Protein AF-A0A0J5X0M1-F1 (afdb_monomer_lite)

Sequence (74 aa):
MTIEVYCGDPEAPSDAAEQRVLARIVDILQRREESAIVLFNVRCEERECDILVSTLVTTLVIEVNTTCSPWRAA

Radius of gyration: 12.8 Å; chains: 1; bounding box: 28×26×36 Å

Structure (mmCIF, N/CA/C/O backbone):
data_AF-A0A0J5X0M1-F1
#
_entry.id   AF-A0A0J5X0M1-F1
#
loop_
_atom_site.group_PDB
_atom_site.id
_atom_site.type_symbol
_atom_site.label_atom_id
_atom_site.label_alt_id
_atom_site.label_comp_id
_atom_site.label_asym_id
_atom_site.label_entity_id
_atom_site.label_seq_id
_atom_site.pdbx_PDB_ins_code
_atom_site.Cartn_x
_atom_site.Cartn_y
_atom_site.Cartn_z
_atom_site.occupancy
_atom_site.B_iso_or_equiv
_atom_site.auth_seq_id
_atom_site.auth_comp_id
_atom_site.auth_asym_id
_atom_site.auth_atom_id
_atom_site.pdbx_PDB_model_num
ATOM 1 N N . MET A 1 1 ? -6.769 6.500 15.218 1.00 79.69 1 MET A N 1
ATOM 2 C CA . MET A 1 1 ? -6.458 5.613 14.079 1.00 79.69 1 MET A CA 1
ATOM 3 C C . MET A 1 1 ? -4.949 5.448 13.987 1.00 79.69 1 MET A C 1
ATOM 5 O O . MET A 1 1 ? -4.242 6.377 14.376 1.00 79.69 1 MET A O 1
ATOM 9 N N . THR A 1 2 ? -4.478 4.323 13.457 1.00 92.81 2 THR A N 1
ATOM 10 C CA . THR A 1 2 ? -3.049 4.092 13.208 1.00 92.81 2 THR A CA 1
ATOM 11 C C . THR A 1 2 ? -2.862 3.744 11.738 1.00 92.81 2 THR A C 1
ATOM 13 O O . THR A 1 2 ? -3.539 2.853 11.229 1.00 92.81 2 THR A O 1
ATOM 16 N N . ILE A 1 3 ? -1.977 4.475 11.060 1.00 95.75 3 ILE A N 1
ATOM 17 C CA . ILE A 1 3 ? -1.558 4.177 9.690 1.00 95.75 3 ILE A CA 1
ATOM 18 C C . ILE A 1 3 ? -0.065 3.890 9.745 1.00 95.75 3 ILE A C 1
ATOM 20 O O . ILE A 1 3 ? 0.721 4.783 10.060 1.00 95.75 3 ILE A O 1
ATOM 24 N N . GLU A 1 4 ? 0.310 2.649 9.471 1.00 95.06 4 GLU A N 1
ATOM 25 C CA . GLU A 1 4 ? 1.702 2.210 9.460 1.00 95.06 4 GLU A CA 1
ATOM 26 C C . GLU A 1 4 ? 2.162 2.111 8.013 1.00 95.06 4 GLU A C 1
ATOM 28 O O . GLU A 1 4 ? 1.537 1.422 7.211 1.00 95.06 4 GLU A O 1
ATOM 33 N N . VAL A 1 5 ? 3.226 2.832 7.663 1.00 91.50 5 VAL A N 1
ATOM 34 C CA . VAL A 1 5 ? 3.757 2.866 6.298 1.00 91.50 5 VAL A CA 1
ATOM 35 C C . VAL A 1 5 ? 5.127 2.204 6.291 1.00 91.50 5 VAL A C 1
ATOM 37 O O . VAL A 1 5 ? 6.023 2.641 7.013 1.00 91.50 5 VAL A O 1
ATOM 40 N N . TYR A 1 6 ? 5.291 1.173 5.468 1.00 89.62 6 TYR A N 1
ATOM 41 C CA . TYR A 1 6 ? 6.532 0.420 5.328 1.00 89.62 6 TYR A CA 1
ATOM 42 C C . TYR A 1 6 ? 7.007 0.425 3.883 1.00 89.62 6 TYR A C 1
ATOM 44 O O . TYR A 1 6 ? 6.210 0.276 2.957 1.00 89.62 6 TYR A O 1
ATOM 52 N N . CYS A 1 7 ? 8.320 0.537 3.715 1.00 85.81 7 CYS A N 1
ATOM 53 C CA . CYS A 1 7 ? 8.972 0.399 2.425 1.00 85.81 7 CYS A CA 1
ATOM 54 C C . CYS A 1 7 ? 9.621 -0.979 2.303 1.00 85.81 7 CYS A C 1
ATOM 56 O O . CYS A 1 7 ? 10.380 -1.370 3.193 1.00 85.81 7 CYS A O 1
ATOM 58 N N . GLY A 1 8 ? 9.342 -1.694 1.213 1.00 75.56 8 GLY A N 1
ATOM 59 C CA . GLY A 1 8 ? 10.021 -2.946 0.874 1.00 75.56 8 GLY A CA 1
ATOM 60 C C . GLY A 1 8 ? 11.440 -2.749 0.332 1.00 75.56 8 GLY A C 1
ATOM 61 O O . GLY A 1 8 ? 12.246 -3.676 0.396 1.00 75.56 8 GLY A O 1
ATOM 62 N N . ASP A 1 9 ? 11.763 -1.543 -0.140 1.00 76.31 9 ASP A N 1
ATOM 63 C CA . ASP A 1 9 ? 13.072 -1.181 -0.679 1.00 76.31 9 ASP A CA 1
ATOM 64 C C . ASP A 1 9 ? 13.681 -0.005 0.117 1.00 76.31 9 ASP A C 1
ATOM 66 O O . ASP A 1 9 ? 13.162 1.109 0.077 1.00 76.31 9 ASP A O 1
ATOM 70 N N . PRO A 1 10 ? 14.787 -0.192 0.857 1.00 65.19 10 PRO A N 1
ATOM 71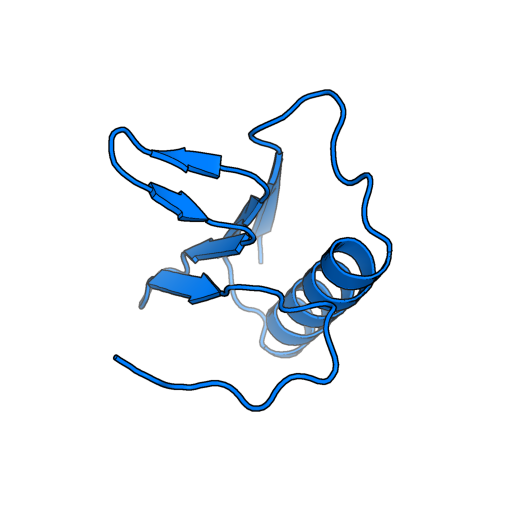 C CA . PRO A 1 10 ? 15.408 0.892 1.618 1.00 65.19 10 PRO A CA 1
ATOM 72 C C . PRO A 1 10 ? 15.882 2.079 0.755 1.00 65.19 10 PRO A C 1
ATOM 74 O O . PRO A 1 10 ? 16.147 3.143 1.314 1.00 65.19 10 PRO A O 1
ATOM 77 N N . GLU A 1 11 ? 15.973 1.928 -0.571 1.00 66.75 11 GLU A N 1
ATOM 78 C CA . GLU A 1 11 ? 16.307 3.002 -1.518 1.00 66.75 11 GLU A CA 1
ATOM 79 C C . GLU A 1 11 ? 15.071 3.686 -2.147 1.00 66.75 11 GLU A C 1
ATOM 81 O O . GLU A 1 11 ? 15.205 4.662 -2.890 1.00 66.75 11 GLU A O 1
ATOM 86 N N . ALA A 1 12 ? 13.859 3.233 -1.816 1.00 63.19 12 ALA A N 1
ATOM 87 C CA . ALA A 1 12 ? 12.589 3.770 -2.301 1.00 63.19 12 ALA A CA 1
ATOM 88 C C . ALA A 1 12 ? 11.924 4.763 -1.318 1.00 63.19 12 ALA A C 1
ATOM 90 O O . ALA A 1 12 ? 12.204 4.747 -0.115 1.00 63.19 12 ALA A O 1
ATOM 91 N N . PRO A 1 13 ? 10.991 5.619 -1.794 1.00 57.66 13 PRO A N 1
ATOM 92 C CA . PRO A 1 13 ? 10.486 5.721 -3.169 1.00 57.66 13 PRO A CA 1
ATOM 93 C C . PRO A 1 13 ? 11.353 6.642 -4.034 1.00 57.66 13 PRO A C 1
ATOM 95 O O . PRO A 1 13 ? 11.553 7.810 -3.690 1.00 57.66 13 PRO A O 1
ATOM 98 N N . SER A 1 14 ? 11.821 6.144 -5.181 1.00 62.75 14 SER A N 1
ATOM 99 C CA . SER A 1 14 ? 12.588 6.933 -6.156 1.00 62.75 14 SER A CA 1
ATOM 100 C C . SER A 1 14 ? 11.696 7.627 -7.200 1.00 62.75 14 SER A C 1
ATOM 102 O O . SER A 1 14 ? 12.110 8.639 -7.770 1.00 62.75 14 SER A O 1
ATOM 104 N N . ASP A 1 15 ? 10.454 7.158 -7.399 1.00 75.75 15 ASP A N 1
ATOM 105 C CA . ASP A 1 15 ? 9.501 7.723 -8.361 1.00 75.75 15 ASP A CA 1
ATOM 106 C C . ASP A 1 15 ? 8.540 8.749 -7.721 1.00 75.75 15 ASP A C 1
ATOM 108 O O . ASP A 1 15 ? 7.838 8.496 -6.735 1.00 75.75 15 ASP A O 1
ATOM 112 N N . ALA A 1 16 ? 8.464 9.943 -8.315 1.00 82.62 16 ALA A N 1
ATOM 113 C CA . ALA A 1 16 ? 7.589 11.023 -7.859 1.00 82.62 16 ALA A CA 1
ATOM 114 C C . ALA A 1 16 ? 6.086 10.707 -8.015 1.00 82.62 16 ALA A C 1
ATOM 116 O O . ALA A 1 16 ? 5.252 11.284 -7.311 1.00 82.62 16 ALA A O 1
ATOM 117 N N . ALA A 1 17 ? 5.700 9.836 -8.948 1.00 84.81 17 ALA A N 1
ATOM 118 C CA . ALA A 1 17 ? 4.318 9.410 -9.121 1.00 84.81 17 ALA A CA 1
ATOM 119 C C . ALA A 1 17 ? 3.860 8.522 -7.963 1.00 84.81 17 ALA A C 1
ATOM 121 O O . ALA A 1 17 ? 2.815 8.817 -7.378 1.00 84.81 17 ALA A O 1
ATOM 122 N N . GLU A 1 18 ? 4.656 7.519 -7.591 1.00 85.19 18 GLU A N 1
ATOM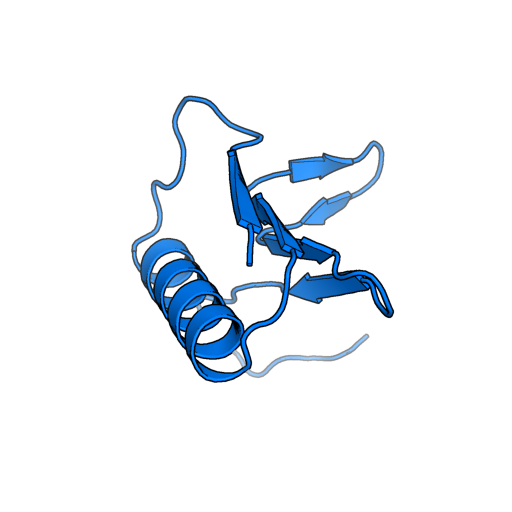 123 C CA . GLU A 1 18 ? 4.399 6.649 -6.436 1.00 85.19 18 GLU A CA 1
ATOM 124 C C . GLU A 1 18 ? 4.264 7.473 -5.155 1.00 85.19 18 GLU A C 1
ATOM 126 O O . GLU A 1 18 ? 3.283 7.327 -4.426 1.00 85.19 18 GLU A O 1
ATOM 131 N N . GLN A 1 19 ? 5.168 8.436 -4.934 1.00 86.31 19 GLN A N 1
ATOM 132 C CA . GLN A 1 19 ? 5.101 9.345 -3.784 1.00 86.31 19 GLN A CA 1
ATOM 133 C C . GLN A 1 19 ? 3.784 10.130 -3.722 1.00 86.31 19 GLN A C 1
ATOM 135 O O . GLN A 1 19 ? 3.172 10.247 -2.656 1.00 86.31 19 GLN A O 1
ATOM 140 N N . ARG A 1 20 ? 3.312 10.664 -4.857 1.00 90.62 20 ARG A N 1
ATOM 141 C CA . ARG A 1 20 ? 2.026 11.383 -4.909 1.00 90.62 20 ARG A CA 1
ATOM 142 C C . ARG A 1 20 ? 0.848 10.461 -4.617 1.00 90.62 20 ARG A C 1
ATOM 144 O O . ARG A 1 20 ? -0.076 10.875 -3.916 1.00 90.62 20 ARG A O 1
ATOM 151 N N . VAL A 1 21 ? 0.860 9.245 -5.160 1.00 91.44 21 VAL A N 1
ATOM 152 C CA . VAL A 1 21 ? -0.203 8.259 -4.924 1.00 91.44 21 VAL A CA 1
ATOM 153 C C . VAL A 1 21 ? -0.217 7.848 -3.453 1.00 91.44 21 VAL A C 1
ATOM 155 O O . VAL A 1 21 ? -1.275 7.904 -2.828 1.00 91.44 21 VAL A O 1
ATOM 158 N N . LEU A 1 22 ? 0.943 7.549 -2.867 1.00 91.62 22 LEU A N 1
ATOM 159 C CA . LEU A 1 22 ? 1.088 7.221 -1.451 1.00 91.62 22 LEU A CA 1
ATOM 160 C C . LEU A 1 22 ? 0.562 8.346 -0.550 1.00 91.62 22 LEU A C 1
ATOM 162 O O . LEU A 1 22 ? -0.279 8.102 0.316 1.00 91.62 22 LEU A O 1
ATOM 166 N N . ALA A 1 23 ? 0.980 9.593 -0.793 1.00 92.69 23 ALA A N 1
ATOM 167 C CA . ALA A 1 23 ? 0.491 10.748 -0.039 1.00 92.69 23 ALA A CA 1
ATOM 168 C C . ALA A 1 23 ? -1.037 10.888 -0.136 1.00 92.69 23 ALA A C 1
ATOM 170 O O . ALA A 1 23 ? -1.708 11.205 0.849 1.00 92.69 23 ALA A O 1
ATOM 171 N N . ARG A 1 24 ? -1.608 10.609 -1.316 1.00 95.56 24 ARG A N 1
ATOM 172 C CA . ARG A 1 24 ? -3.056 10.662 -1.529 1.00 95.56 24 ARG A CA 1
ATOM 173 C C . ARG A 1 24 ? -3.796 9.545 -0.798 1.00 95.56 24 ARG A C 1
ATOM 175 O O . ARG A 1 24 ? -4.867 9.804 -0.253 1.00 95.56 24 ARG A O 1
ATOM 182 N N . ILE A 1 25 ? -3.243 8.335 -0.776 1.00 94.81 25 ILE A N 1
ATOM 183 C CA . ILE A 1 25 ? -3.786 7.196 -0.029 1.00 94.81 25 ILE A CA 1
ATOM 184 C C . ILE A 1 25 ? -3.833 7.528 1.460 1.00 94.81 25 ILE A C 1
ATOM 186 O O . ILE A 1 25 ? -4.887 7.387 2.078 1.00 94.81 25 ILE A O 1
ATOM 190 N N . VAL A 1 26 ? -2.728 8.032 2.016 1.00 94.50 26 VAL A N 1
ATOM 191 C CA . VAL A 1 26 ? -2.658 8.422 3.428 1.00 94.50 26 VAL A CA 1
ATOM 192 C C . VAL A 1 26 ? -3.699 9.499 3.744 1.00 94.50 26 VAL A C 1
ATOM 194 O O . VAL A 1 26 ? -4.477 9.310 4.673 1.00 94.50 26 VAL A O 1
ATOM 197 N N . ASP A 1 27 ? -3.808 10.566 2.943 1.00 96.94 27 ASP A N 1
ATOM 198 C CA . ASP A 1 27 ? -4.832 11.612 3.138 1.00 96.94 27 ASP A CA 1
ATOM 199 C C . ASP A 1 27 ? -6.264 11.043 3.125 1.00 96.94 27 ASP A C 1
ATOM 201 O O . ASP A 1 27 ? -7.094 11.419 3.953 1.00 96.94 27 ASP A O 1
ATOM 205 N N . ILE A 1 28 ? -6.569 10.103 2.224 1.00 96.06 28 ILE A N 1
ATOM 206 C CA . ILE A 1 28 ? -7.893 9.465 2.160 1.00 96.06 28 ILE A CA 1
ATOM 207 C C . ILE A 1 28 ? -8.168 8.628 3.411 1.00 96.06 28 ILE A C 1
ATOM 209 O O . ILE A 1 28 ? -9.253 8.746 3.983 1.00 96.06 28 ILE A O 1
ATOM 213 N N . LEU A 1 29 ? -7.215 7.794 3.832 1.00 95.31 29 LEU A N 1
ATOM 214 C CA . LEU A 1 29 ? -7.350 6.952 5.023 1.00 95.31 29 LEU A CA 1
ATOM 215 C C . LEU A 1 29 ? -7.530 7.806 6.281 1.00 95.31 29 LEU A C 1
ATOM 217 O O . LEU A 1 29 ? -8.426 7.540 7.078 1.00 95.31 29 LEU A O 1
ATOM 221 N N . GLN A 1 30 ? -6.756 8.889 6.400 1.00 95.31 30 GLN A N 1
ATOM 222 C CA . GLN A 1 30 ? -6.857 9.837 7.508 1.00 95.31 30 GLN A CA 1
ATOM 223 C C . GLN A 1 30 ? -8.236 10.499 7.579 1.00 95.31 30 GLN A C 1
ATOM 225 O O . GLN A 1 30 ? -8.850 10.530 8.642 1.00 95.31 30 GLN A O 1
ATOM 230 N N . ARG A 1 31 ? -8.761 10.989 6.449 1.00 96.44 31 ARG A N 1
ATOM 231 C CA . ARG A 1 31 ? -10.096 11.617 6.386 1.00 96.44 31 ARG A CA 1
ATOM 232 C C . ARG A 1 31 ? -11.239 10.656 6.691 1.00 96.44 31 ARG A C 1
ATOM 234 O O . ARG A 1 31 ? -12.324 11.108 7.039 1.00 96.44 31 ARG A O 1
ATOM 241 N N . ARG A 1 32 ? -11.019 9.359 6.487 1.00 94.44 32 ARG A N 1
ATOM 242 C CA . ARG A 1 32 ? -11.995 8.305 6.783 1.00 94.44 32 ARG A CA 1
ATOM 243 C C . ARG A 1 32 ? -11.811 7.692 8.168 1.00 94.44 32 ARG A C 1
ATOM 245 O O . ARG A 1 32 ? -12.589 6.821 8.526 1.00 94.44 32 ARG A O 1
ATOM 252 N N . GLU A 1 33 ? -10.812 8.146 8.922 1.00 94.88 33 GLU A N 1
ATOM 253 C CA . GLU A 1 33 ? -10.448 7.608 10.236 1.00 94.88 33 GLU A CA 1
ATOM 254 C C . GLU A 1 33 ? -10.115 6.102 10.212 1.00 94.88 33 GLU A C 1
ATOM 256 O O . GLU A 1 33 ? -10.224 5.401 11.219 1.00 94.88 33 GLU A O 1
ATOM 261 N N . GLU A 1 34 ? -9.660 5.605 9.060 1.00 95.06 34 GLU A N 1
ATOM 262 C CA . GLU A 1 34 ? -9.362 4.192 8.843 1.00 95.06 34 GLU A CA 1
ATOM 263 C C . GLU A 1 34 ? -7.971 3.836 9.369 1.00 95.06 34 GLU A C 1
ATOM 265 O O . GLU A 1 34 ? -7.000 4.575 9.187 1.00 95.06 34 GLU A O 1
ATOM 270 N N . SER A 1 35 ? -7.868 2.669 10.005 1.00 96.19 35 SER A N 1
ATOM 271 C CA . SER A 1 35 ? -6.569 2.101 10.376 1.00 96.19 35 SER A CA 1
ATOM 272 C C . SER A 1 35 ? -6.084 1.174 9.271 1.00 96.19 35 SER A C 1
ATOM 274 O O . SER A 1 35 ? -6.858 0.366 8.749 1.00 96.19 35 SER A O 1
ATOM 276 N N . ALA A 1 36 ? -4.815 1.307 8.899 1.00 97.06 36 ALA A N 1
ATOM 277 C CA . ALA A 1 36 ? -4.265 0.587 7.763 1.00 97.06 36 ALA A CA 1
ATOM 278 C C . ALA A 1 36 ? -2.762 0.343 7.891 1.00 97.06 36 ALA A C 1
ATOM 280 O O . ALA A 1 36 ? -2.029 1.152 8.456 1.00 97.06 36 ALA A O 1
ATOM 281 N N . ILE A 1 37 ? -2.315 -0.742 7.273 1.00 96.00 37 ILE A N 1
ATOM 282 C CA . ILE A 1 37 ? -0.917 -0.992 6.946 1.00 96.00 37 ILE A CA 1
ATOM 283 C C . ILE A 1 37 ? -0.754 -0.685 5.460 1.00 96.00 37 ILE A C 1
ATOM 285 O O . ILE A 1 37 ? -1.461 -1.250 4.625 1.00 96.00 37 ILE A O 1
ATOM 289 N N . VAL A 1 38 ? 0.162 0.215 5.128 1.00 93.88 38 VAL A N 1
ATOM 290 C CA . VAL A 1 38 ? 0.529 0.548 3.755 1.00 93.88 38 VAL A CA 1
ATOM 291 C C . VAL A 1 38 ? 1.939 0.040 3.517 1.00 93.88 38 VAL A C 1
ATOM 293 O O . VAL A 1 38 ? 2.885 0.511 4.141 1.00 93.88 38 VAL A O 1
ATOM 296 N N . LEU A 1 39 ? 2.082 -0.924 2.621 1.00 90.88 39 LEU A N 1
ATOM 297 C CA . LEU A 1 39 ? 3.376 -1.369 2.132 1.00 90.88 39 LEU A CA 1
ATOM 298 C C . LEU A 1 39 ? 3.585 -0.773 0.743 1.00 90.88 39 LEU A C 1
ATOM 300 O O . LEU A 1 39 ? 2.657 -0.783 -0.061 1.00 90.88 39 LEU A O 1
ATOM 304 N N . PHE A 1 40 ? 4.774 -0.274 0.441 1.00 87.69 40 PHE A N 1
ATOM 305 C CA . PHE A 1 40 ? 5.104 0.189 -0.905 1.00 87.69 40 PHE A CA 1
ATOM 306 C C . PHE A 1 40 ? 6.435 -0.392 -1.383 1.00 87.69 40 PHE A C 1
ATOM 308 O O . PHE A 1 40 ? 7.298 -0.723 -0.565 1.00 87.69 40 PHE A O 1
ATOM 315 N N . ASN A 1 41 ? 6.557 -0.560 -2.698 1.00 79.75 41 ASN A N 1
ATOM 316 C CA . ASN A 1 41 ? 7.656 -1.220 -3.407 1.00 79.75 41 ASN A CA 1
ATOM 317 C C . ASN A 1 41 ? 7.971 -2.597 -2.812 1.00 79.75 41 ASN A C 1
ATOM 319 O O . ASN A 1 41 ? 9.093 -2.899 -2.403 1.00 79.75 41 ASN A O 1
ATOM 323 N N . VAL A 1 42 ? 6.933 -3.434 -2.715 1.00 79.06 42 VAL A N 1
ATOM 324 C CA . VAL A 1 42 ? 7.041 -4.787 -2.161 1.00 79.06 42 VAL A CA 1
ATOM 325 C C . VAL A 1 42 ? 7.210 -5.790 -3.289 1.00 79.06 42 VAL A C 1
ATOM 327 O O . VAL A 1 42 ? 6.367 -5.894 -4.180 1.00 79.06 42 VAL A O 1
ATOM 330 N N . ARG A 1 43 ? 8.264 -6.604 -3.195 1.00 72.19 43 ARG A N 1
ATOM 331 C CA . ARG A 1 43 ? 8.406 -7.817 -4.001 1.00 72.19 43 ARG A CA 1
ATOM 332 C C . ARG A 1 43 ? 7.854 -9.017 -3.25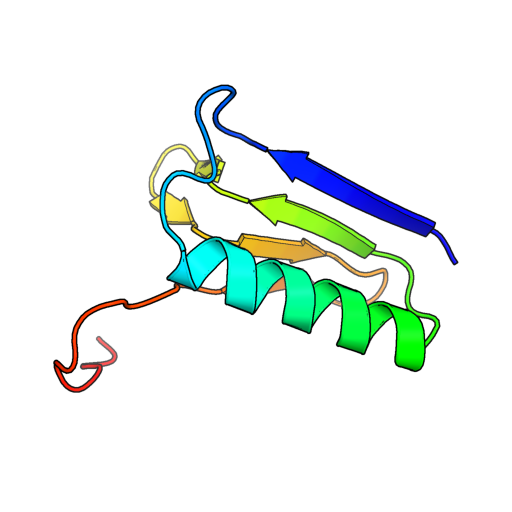0 1.00 72.19 43 ARG A C 1
ATOM 334 O O . ARG A 1 43 ? 8.396 -9.414 -2.221 1.00 72.19 43 ARG A O 1
ATOM 341 N N . CYS A 1 44 ? 6.803 -9.608 -3.798 1.00 67.44 44 CYS A N 1
ATOM 342 C CA . CYS A 1 44 ? 6.373 -10.960 -3.465 1.00 67.44 44 CYS A CA 1
ATOM 343 C C . CYS A 1 44 ? 6.988 -11.944 -4.472 1.00 67.44 44 CYS A C 1
ATOM 345 O O . CYS A 1 44 ? 7.379 -11.540 -5.565 1.00 67.44 44 CYS A O 1
ATOM 347 N N . GLU A 1 45 ? 7.064 -13.231 -4.116 1.00 67.69 45 GLU A N 1
ATOM 348 C CA . GLU A 1 45 ? 7.812 -14.270 -4.854 1.00 67.69 45 GLU A CA 1
ATOM 349 C C . GLU A 1 45 ? 7.565 -14.301 -6.376 1.00 67.69 45 GLU A C 1
ATOM 351 O O . GLU A 1 45 ? 8.477 -14.631 -7.130 1.00 67.69 45 GLU A O 1
ATOM 356 N N . GLU A 1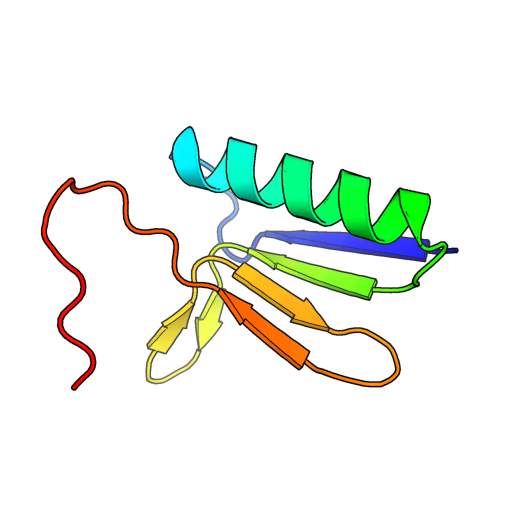 46 ? 6.374 -13.906 -6.838 1.00 67.50 46 GLU A N 1
ATOM 357 C CA . GLU A 1 46 ? 6.004 -13.905 -8.261 1.00 67.50 46 GLU A CA 1
ATOM 358 C C . GLU A 1 46 ? 5.609 -12.525 -8.817 1.00 67.50 46 GLU A C 1
ATOM 360 O O . GLU A 1 46 ? 5.312 -12.409 -10.008 1.00 67.50 46 GLU A O 1
ATOM 365 N N . ARG A 1 47 ? 5.559 -11.471 -7.987 1.00 68.62 47 ARG A N 1
ATOM 366 C CA . ARG A 1 47 ? 5.022 -10.171 -8.414 1.00 68.62 47 ARG A CA 1
ATOM 367 C C . ARG A 1 47 ? 5.581 -8.999 -7.615 1.00 68.62 47 ARG A C 1
ATOM 369 O O . ARG A 1 47 ? 5.620 -9.027 -6.386 1.00 68.62 47 ARG A O 1
ATOM 376 N N . GLU A 1 48 ? 5.979 -7.965 -8.342 1.00 75.12 48 GLU A N 1
ATOM 377 C CA . GLU A 1 48 ? 6.259 -6.641 -7.797 1.00 75.12 48 GLU A CA 1
ATOM 378 C C . GLU A 1 48 ? 4.929 -5.889 -7.694 1.00 75.12 48 GLU A C 1
ATOM 380 O O . GLU A 1 48 ? 4.116 -5.947 -8.616 1.00 75.12 48 GLU A O 1
ATOM 385 N N . CYS A 1 49 ? 4.675 -5.289 -6.535 1.00 79.19 49 CYS A N 1
ATOM 386 C CA . CYS A 1 49 ? 3.498 -4.471 -6.283 1.00 79.19 49 CYS A CA 1
ATOM 387 C C . CYS A 1 49 ? 3.975 -3.092 -5.833 1.00 79.19 49 CYS A C 1
ATOM 389 O O . CYS A 1 49 ? 4.703 -2.994 -4.835 1.00 79.19 49 CYS A O 1
ATOM 391 N N . ASP A 1 50 ? 3.510 -2.042 -6.506 1.00 86.38 50 ASP A N 1
ATOM 392 C CA . ASP A 1 50 ? 3.930 -0.678 -6.174 1.00 86.38 50 ASP A CA 1
ATOM 393 C C . ASP A 1 50 ? 3.395 -0.272 -4.800 1.00 86.38 50 ASP A C 1
ATOM 395 O O . ASP A 1 50 ? 4.140 0.212 -3.949 1.00 86.38 50 ASP A O 1
ATOM 399 N N . ILE A 1 51 ? 2.101 -0.498 -4.534 1.00 89.94 51 ILE A N 1
ATOM 400 C CA . ILE A 1 51 ? 1.493 -0.194 -3.234 1.00 89.94 51 ILE A CA 1
ATOM 401 C C . ILE A 1 51 ? 0.470 -1.264 -2.836 1.00 89.94 51 ILE A C 1
ATOM 403 O O . ILE A 1 51 ? -0.441 -1.607 -3.588 1.00 89.94 51 ILE A O 1
ATOM 407 N N . LEU A 1 52 ? 0.562 -1.738 -1.597 1.00 92.31 52 LEU A N 1
ATOM 408 C CA . LEU A 1 52 ? -0.420 -2.585 -0.933 1.00 92.31 52 LEU A CA 1
ATOM 409 C C . LEU A 1 52 ? -0.988 -1.846 0.278 1.00 92.31 52 LEU A C 1
ATOM 411 O O . LEU A 1 52 ? -0.257 -1.434 1.171 1.00 92.31 52 LEU A O 1
ATOM 415 N N . VAL A 1 53 ? -2.308 -1.704 0.333 1.00 94.50 53 VAL A N 1
ATOM 416 C CA . VAL A 1 53 ? -3.025 -1.093 1.457 1.00 94.50 53 VAL A CA 1
ATOM 417 C C . VAL A 1 53 ? -3.895 -2.156 2.103 1.00 94.50 53 VAL A C 1
ATOM 419 O O . VAL A 1 53 ? -4.856 -2.620 1.496 1.00 94.50 53 VAL A O 1
ATOM 422 N N . SER A 1 54 ? -3.590 -2.532 3.337 1.00 95.06 54 SER A N 1
ATOM 423 C CA . SER A 1 54 ? -4.410 -3.449 4.121 1.00 95.06 54 SER A CA 1
ATOM 424 C C 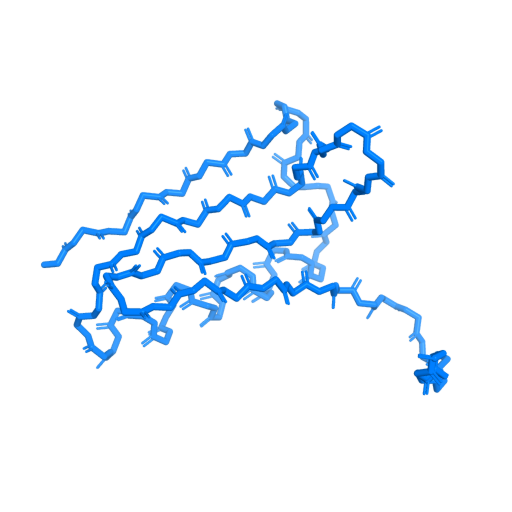. SER A 1 54 ? -5.117 -2.695 5.234 1.00 95.06 54 SER A C 1
ATOM 426 O O . SER A 1 54 ? -4.470 -2.137 6.114 1.00 95.06 54 SER A O 1
ATOM 428 N N . THR A 1 55 ? -6.444 -2.694 5.216 1.00 94.50 55 THR A N 1
ATOM 429 C CA . THR A 1 55 ? -7.280 -2.222 6.326 1.00 94.50 55 THR A CA 1
ATOM 430 C C . THR A 1 55 ? -7.793 -3.416 7.132 1.00 94.50 55 THR A C 1
ATOM 432 O O . THR A 1 55 ? -7.457 -4.566 6.849 1.00 94.50 55 THR A O 1
ATOM 435 N N . LEU A 1 56 ? -8.640 -3.158 8.131 1.00 92.25 56 LEU A N 1
ATOM 436 C CA . LEU A 1 56 ? -9.311 -4.213 8.899 1.00 92.25 56 LEU A CA 1
ATOM 437 C C . LEU A 1 56 ? -10.305 -5.042 8.071 1.00 92.25 56 LEU A C 1
ATOM 439 O O . LEU A 1 56 ? -10.660 -6.146 8.476 1.00 92.25 56 LEU A O 1
ATOM 443 N N . VAL A 1 57 ? -10.791 -4.501 6.951 1.00 92.88 57 VAL A N 1
ATOM 444 C CA . VAL A 1 57 ? -11.907 -5.086 6.190 1.00 92.88 57 VAL A CA 1
ATOM 445 C C . VAL A 1 57 ? -11.459 -5.589 4.821 1.00 92.88 57 VAL A C 1
ATOM 447 O O . VAL A 1 57 ? -12.057 -6.517 4.284 1.00 92.88 57 VAL A O 1
ATOM 450 N N . THR A 1 58 ? -10.427 -4.982 4.233 1.00 94.19 58 THR A N 1
ATOM 451 C CA . THR A 1 58 ? -9.993 -5.317 2.876 1.00 94.19 58 THR A CA 1
ATOM 452 C C . THR A 1 58 ? -8.511 -5.059 2.671 1.00 94.19 58 THR A C 1
ATOM 454 O O . THR A 1 58 ? -7.912 -4.202 3.318 1.00 94.19 58 THR A O 1
ATOM 457 N N . THR A 1 59 ? -7.950 -5.744 1.681 1.00 93.75 59 THR A N 1
ATOM 458 C CA . THR A 1 59 ? -6.634 -5.440 1.126 1.00 93.75 59 THR A CA 1
ATOM 459 C C . THR A 1 59 ? -6.802 -4.943 -0.305 1.00 93.75 59 THR A C 1
ATOM 461 O O . THR A 1 59 ? -7.602 -5.483 -1.068 1.00 93.75 59 THR A O 1
ATOM 464 N N . LEU A 1 60 ? -6.078 -3.888 -0.659 1.00 92.44 60 LEU A N 1
ATOM 465 C CA . LEU A 1 60 ? -6.046 -3.283 -1.984 1.00 92.44 60 LEU A CA 1
ATOM 466 C C . LEU A 1 60 ? -4.612 -3.339 -2.501 1.00 92.44 60 LEU A C 1
ATOM 468 O O . LEU A 1 60 ? -3.690 -2.942 -1.793 1.00 92.44 60 LEU A O 1
ATOM 472 N N . VAL A 1 61 ? -4.440 -3.802 -3.735 1.00 90.38 61 VAL A N 1
ATOM 473 C CA . VAL A 1 61 ? -3.167 -3.733 -4.461 1.00 90.38 61 VAL A CA 1
ATOM 474 C C . VAL A 1 61 ? -3.316 -2.675 -5.545 1.00 90.38 61 VAL A C 1
ATOM 476 O O . VAL A 1 61 ? -4.313 -2.665 -6.270 1.00 90.38 61 VAL A O 1
ATOM 479 N N . ILE A 1 62 ? -2.360 -1.758 -5.609 1.00 89.69 62 ILE A N 1
ATOM 480 C CA . ILE A 1 62 ? -2.374 -0.593 -6.485 1.00 89.69 62 ILE A CA 1
ATOM 481 C C . ILE A 1 62 ? -1.077 -0.600 -7.283 1.00 89.69 62 ILE A C 1
ATOM 483 O O . ILE A 1 62 ? 0.002 -0.516 -6.705 1.00 89.69 62 ILE A O 1
ATOM 487 N N . GLU A 1 63 ? -1.230 -0.645 -8.603 1.00 88.44 63 GLU A N 1
ATOM 488 C CA . GLU A 1 63 ? -0.144 -0.461 -9.561 1.00 88.44 63 GLU A CA 1
ATOM 489 C C . GLU A 1 63 ? -0.160 0.990 -10.062 1.00 88.44 63 GLU A C 1
ATOM 491 O O . GLU A 1 63 ? -1.199 1.498 -10.509 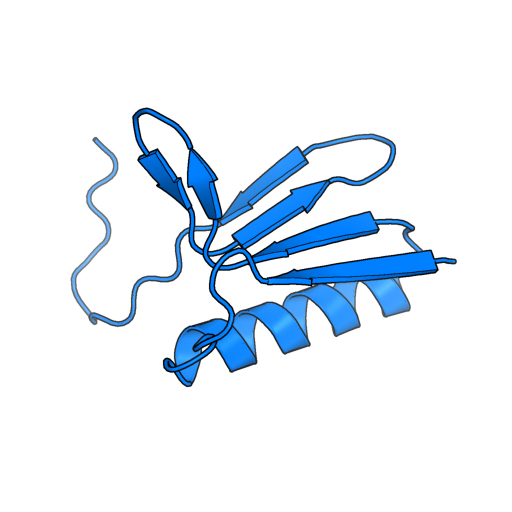1.00 88.44 63 GLU A O 1
ATOM 496 N N . VAL A 1 64 ? 0.975 1.670 -9.984 1.00 86.00 64 VAL A N 1
ATOM 497 C CA . VAL A 1 64 ? 1.181 3.057 -10.385 1.00 86.00 64 VAL A CA 1
ATOM 498 C C . VAL A 1 64 ? 1.838 3.083 -11.759 1.00 86.00 64 VAL A C 1
ATOM 500 O O . VAL A 1 64 ? 3.046 2.965 -11.919 1.00 86.00 64 VAL A O 1
ATOM 503 N N . ASN A 1 65 ? 1.034 3.319 -12.793 1.00 81.88 65 ASN A N 1
ATOM 504 C CA . ASN A 1 65 ? 1.565 3.489 -14.141 1.00 81.88 65 ASN A CA 1
ATOM 505 C C . ASN A 1 65 ? 1.977 4.950 -14.395 1.00 81.88 65 ASN A C 1
ATOM 507 O O . ASN A 1 65 ? 1.156 5.867 -14.317 1.00 81.88 65 ASN A O 1
ATOM 511 N N . THR A 1 66 ? 3.245 5.163 -14.739 1.00 75.69 66 THR A N 1
ATOM 512 C CA . THR A 1 66 ? 3.825 6.479 -15.059 1.00 75.69 66 THR A CA 1
ATOM 513 C C . THR A 1 66 ? 3.773 6.816 -16.548 1.00 75.69 66 THR A C 1
ATOM 515 O O . THR A 1 66 ? 4.033 7.954 -16.943 1.00 75.69 66 THR A O 1
ATOM 518 N N . THR A 1 67 ? 3.403 5.852 -17.394 1.00 67.62 67 THR A N 1
ATOM 519 C CA . THR A 1 67 ? 3.290 6.046 -18.841 1.00 67.62 67 THR A CA 1
ATOM 520 C C . THR A 1 67 ? 1.871 6.457 -19.234 1.00 67.62 67 THR A C 1
ATOM 522 O O . THR A 1 67 ? 0.886 5.892 -18.770 1.00 67.62 67 THR A O 1
ATOM 525 N N . CYS A 1 68 ? 1.740 7.397 -20.176 1.00 58.00 68 CYS A N 1
ATOM 526 C CA . CYS A 1 68 ? 0.455 7.748 -20.802 1.00 58.00 68 CYS A CA 1
ATOM 527 C C . CYS A 1 68 ? -0.087 6.652 -21.750 1.00 58.00 68 CYS A C 1
ATOM 529 O O . CYS A 1 68 ? -0.882 6.948 -22.644 1.00 58.00 68 CYS A O 1
ATOM 531 N N . SER A 1 69 ? 0.361 5.399 -21.619 1.00 56.03 69 SER A N 1
ATOM 532 C CA . SER A 1 69 ? -0.149 4.295 -22.428 1.00 56.03 69 SER A CA 1
ATOM 533 C C . SER A 1 69 ? -1.490 3.818 -21.860 1.00 56.03 69 SER A C 1
ATOM 535 O O . SER A 1 69 ? -1.590 3.601 -20.652 1.00 56.03 69 SER A O 1
ATOM 537 N N . PRO A 1 70 ? -2.530 3.620 -22.691 1.00 57.00 70 PRO A N 1
ATOM 538 C CA . PRO A 1 70 ? -3.810 3.113 -22.219 1.00 57.00 70 PRO A CA 1
ATOM 539 C C . PRO A 1 70 ? -3.633 1.739 -21.567 1.00 57.00 70 PRO A C 1
ATOM 541 O O . PRO A 1 70 ? -3.013 0.836 -22.138 1.00 57.00 70 PRO A O 1
ATOM 544 N N . TRP A 1 71 ? -4.189 1.597 -20.364 1.00 55.22 71 TRP A N 1
ATOM 545 C CA . TRP A 1 71 ? -4.172 0.355 -19.600 1.00 55.22 71 TRP A CA 1
ATOM 546 C C . TRP A 1 71 ? -4.888 -0.735 -20.408 1.00 55.22 71 TRP A C 1
ATOM 548 O O . TRP A 1 71 ? -6.083 -0.628 -20.687 1.00 55.22 71 TRP A O 1
ATOM 558 N N . ARG A 1 72 ? -4.163 -1.780 -20.814 1.00 56.66 72 ARG A N 1
ATOM 559 C CA . ARG A 1 72 ? -4.777 -3.017 -21.305 1.00 56.66 72 ARG A CA 1
ATOM 560 C C . ARG A 1 72 ? -4.909 -3.944 -20.106 1.00 56.66 72 ARG A C 1
ATOM 562 O O . ARG A 1 72 ? -3.915 -4.518 -19.678 1.00 56.66 72 ARG A O 1
ATOM 569 N N . ALA A 1 73 ? -6.110 -4.035 -19.541 1.00 49.09 73 ALA A N 1
ATOM 570 C CA . ALA A 1 73 ? -6.428 -5.123 -18.627 1.00 49.09 73 ALA A CA 1
ATOM 571 C C . ALA A 1 73 ? -6.301 -6.436 -19.419 1.00 49.09 73 ALA A C 1
ATOM 573 O O . ALA A 1 73 ? -6.952 -6.580 -20.457 1.00 49.09 73 ALA A O 1
ATOM 574 N N . ALA A 1 74 ? -5.390 -7.308 -18.988 1.00 49.97 74 ALA A N 1
ATOM 575 C CA . ALA A 1 74 ? -5.294 -8.683 -19.467 1.00 49.97 74 ALA A CA 1
ATOM 576 C C . ALA A 1 74 ? -6.344 -9.549 -18.764 1.00 49.97 74 ALA A C 1
ATOM 578 O O . ALA A 1 74 ? -6.596 -9.288 -17.564 1.00 49.97 74 ALA A O 1
#

Organism: Burkholderia cepacia (NCBI:txid292)

Foldseek 3Di:
DAEAEEEQDPVDDPDPQLVVVVVVVVVVCVVVVWYWYKYAQDDDPVDTFGIWIDTPPDIDTDDGDPDPDDDDDD

Secondary structure (DSSP, 8-state):
--EEEEESSTT----HHHHHHHHHHHHHHHHTT--EEEEEEEEETTEEEEEEEEESS-EEEE----S-S-----

pLDDT: mean 82.79, std 13.68, range [49.09, 97.06]